Protein AF-A0A355VX53-F1 (afdb_monomer_lite)

pLDDT: mean 81.38, std 16.82, range [41.47, 98.12]

Sequence (137 aa):
MRLKPKRGNGLNPLRNFNSPDLEKLKHQLSRIQKKMAKVEQQKYKMLSQTTPNNTPYRKARTRTLIQLGGLVEKSGLLESFDIVIGDNLQTDLEKKDQVFALLGGLLELNDMMIQGEYPLALLSQKGAKSFHADKEK

Foldseek 3Di:
DDDDDDPDDDPDPDPPPVDVVVVVVVVVVVVVVVVVVVVVVVVCVVVLCVDCPNPVNVVVVVVVVVVVVVVCVLVCVCVVLVHDPVDPCPPDPVCVVSVVVSVVVVVVVVVCVVVVVDDPVNVVVVVVVSVVVVVVD

Secondary structure (DSSP, 8-state):
-PPPPP-------------HHHHHHHHHHHHHHHHHHHHHHHHHHHHHHH-TT-HHHHHHHHHHHHHHHHHHHHTTHHHHTT--TT--TTT-GGGHHHHHHHHHHHHHHHHHHHTTSS-HHHHHHHHHHHHHHTT--

Radius of gyration: 35.54 Å; chains: 1; bounding box: 111×39×78 Å

Structure (mmCIF, N/CA/C/O backbone):
data_AF-A0A355VX53-F1
#
_entry.id   AF-A0A355VX53-F1
#
loop_
_atom_site.group_PDB
_atom_site.id
_atom_site.type_symbol
_atom_site.label_atom_id
_atom_site.label_alt_id
_atom_site.label_comp_id
_atom_site.label_asym_id
_atom_site.label_entity_id
_atom_site.label_seq_id
_atom_site.pdbx_PDB_ins_code
_atom_site.Cartn_x
_atom_site.Cartn_y
_atom_site.Cartn_z
_atom_site.occupancy
_atom_site.B_iso_or_equiv
_atom_site.auth_seq_id
_atom_site.auth_comp_id
_atom_site.auth_asym_id
_atom_site.auth_atom_id
_atom_site.pdbx_PDB_model_num
ATOM 1 N N . MET A 1 1 ? 90.847 17.631 -62.303 1.00 42.41 1 MET A N 1
ATOM 2 C CA . MET A 1 1 ? 90.792 17.255 -60.870 1.00 42.41 1 MET A CA 1
ATOM 3 C C . MET A 1 1 ? 89.364 17.439 -60.359 1.00 42.41 1 MET A C 1
ATOM 5 O O . MET A 1 1 ? 88.889 18.564 -60.359 1.00 42.41 1 MET A O 1
ATOM 9 N N . ARG A 1 2 ? 88.648 16.363 -59.995 1.00 41.47 2 ARG A N 1
ATOM 10 C CA . ARG A 1 2 ? 87.300 16.432 -59.387 1.00 41.47 2 ARG A CA 1
ATOM 11 C C . ARG A 1 2 ? 87.425 16.289 -57.866 1.00 41.47 2 ARG A C 1
ATOM 13 O O . ARG A 1 2 ? 87.943 15.280 -57.396 1.00 41.47 2 ARG A O 1
ATOM 20 N N . LEU A 1 3 ? 86.963 17.287 -57.114 1.00 50.09 3 LEU A N 1
ATOM 21 C CA . LEU A 1 3 ? 86.911 17.262 -55.648 1.00 50.09 3 LEU A CA 1
ATOM 22 C C . LEU A 1 3 ? 85.788 16.319 -55.177 1.00 50.09 3 LEU A C 1
ATOM 24 O O . LEU A 1 3 ? 84.658 16.417 -55.653 1.00 50.09 3 LEU A O 1
ATOM 28 N N . LYS A 1 4 ? 86.09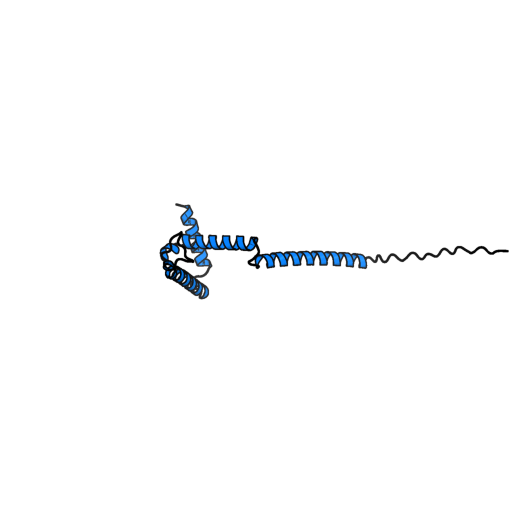2 15.398 -54.251 1.00 48.84 4 LYS A N 1
ATOM 29 C CA . LYS A 1 4 ? 85.082 14.558 -53.580 1.00 48.84 4 LYS A CA 1
ATOM 30 C C . LYS A 1 4 ? 84.345 15.380 -52.511 1.00 48.84 4 LYS A C 1
ATOM 32 O O . LYS A 1 4 ? 85.009 16.120 -51.784 1.00 48.84 4 LYS A O 1
ATOM 37 N N . PRO A 1 5 ? 83.022 15.223 -52.332 1.00 48.06 5 PRO A N 1
ATOM 38 C CA . PRO A 1 5 ? 82.318 15.905 -51.254 1.00 48.06 5 PRO A CA 1
ATOM 39 C C . PRO A 1 5 ? 82.588 15.225 -49.901 1.00 48.06 5 PRO A C 1
ATOM 41 O O . PRO A 1 5 ? 82.525 13.999 -49.770 1.00 48.06 5 PRO A O 1
ATOM 44 N N . LYS A 1 6 ? 82.892 16.048 -48.888 1.00 53.03 6 LYS A N 1
ATOM 45 C CA . LYS A 1 6 ? 82.994 15.670 -47.471 1.00 53.03 6 LYS A CA 1
ATOM 46 C C . LYS A 1 6 ? 81.635 15.165 -46.975 1.00 53.03 6 LYS A C 1
ATOM 48 O O . LYS A 1 6 ? 80.651 15.896 -47.021 1.00 53.03 6 LYS A O 1
ATOM 53 N N . ARG A 1 7 ? 81.593 13.943 -46.440 1.00 49.28 7 ARG A N 1
ATOM 54 C CA . ARG A 1 7 ? 80.461 13.450 -45.643 1.00 49.28 7 ARG A CA 1
ATOM 55 C C . ARG A 1 7 ? 80.486 14.144 -44.280 1.00 49.28 7 ARG A C 1
ATOM 57 O O . ARG A 1 7 ? 81.246 13.751 -43.402 1.00 49.28 7 ARG A O 1
ATOM 64 N N . GLY A 1 8 ? 79.692 15.199 -44.133 1.00 46.47 8 GLY A N 1
ATOM 65 C CA . GLY A 1 8 ? 79.361 15.776 -42.834 1.00 46.47 8 GLY A CA 1
ATOM 66 C C . GLY A 1 8 ? 78.255 14.954 -42.180 1.00 46.47 8 GLY A C 1
ATOM 67 O O . GLY A 1 8 ? 77.099 15.048 -42.581 1.00 46.47 8 GLY A O 1
ATOM 68 N N . ASN A 1 9 ? 78.625 14.135 -41.197 1.00 52.72 9 ASN A N 1
ATOM 69 C CA . ASN A 1 9 ? 77.698 13.556 -40.229 1.00 52.72 9 ASN A CA 1
ATOM 70 C C . ASN A 1 9 ? 77.107 14.687 -39.380 1.00 52.72 9 ASN A C 1
ATOM 72 O O . ASN A 1 9 ? 77.847 15.407 -38.715 1.00 52.72 9 ASN A O 1
ATOM 76 N N . GLY A 1 10 ? 75.785 14.818 -39.385 1.00 45.91 10 GLY A N 1
ATOM 77 C CA . GLY A 1 10 ? 75.080 15.818 -38.587 1.00 45.91 10 GLY A CA 1
ATOM 78 C C . GLY A 1 10 ? 73.571 15.610 -38.583 1.00 45.91 10 GLY A C 1
ATOM 79 O O . GLY A 1 10 ? 72.817 16.574 -38.646 1.00 45.91 10 GLY A O 1
ATOM 80 N N . LEU A 1 11 ? 73.116 14.353 -38.551 1.00 49.25 11 LEU A N 1
ATOM 81 C CA . LEU A 1 11 ? 71.750 14.053 -38.132 1.00 49.25 11 LEU A CA 1
ATOM 82 C C . LEU A 1 11 ? 71.662 14.402 -36.646 1.00 49.25 11 LEU A C 1
ATOM 84 O O . LEU A 1 11 ? 72.140 13.649 -35.802 1.00 49.25 11 LEU A O 1
ATOM 88 N N . ASN A 1 12 ? 71.082 15.560 -36.331 1.00 52.97 12 ASN A N 1
ATOM 89 C CA . ASN A 1 12 ? 70.587 15.831 -34.989 1.00 52.97 12 ASN A CA 1
ATOM 90 C C . ASN A 1 12 ? 69.565 14.735 -34.654 1.00 52.97 12 ASN A C 1
ATOM 92 O O . ASN A 1 12 ? 68.536 14.667 -35.335 1.00 52.97 12 ASN A O 1
ATOM 96 N N . PRO A 1 13 ? 69.792 13.872 -33.647 1.00 48.97 13 PRO A N 1
ATOM 97 C CA . PRO A 1 13 ? 68.721 13.017 -33.184 1.00 48.97 13 PRO A CA 1
ATOM 98 C C . PRO A 1 13 ? 67.658 13.944 -32.599 1.00 48.97 13 PRO A C 1
ATOM 100 O O . PRO A 1 13 ? 67.945 14.764 -31.722 1.00 48.97 13 PRO A O 1
ATOM 103 N N . LEU A 1 14 ? 66.440 13.846 -33.132 1.00 51.75 14 LEU A N 1
ATOM 104 C CA . LEU A 1 14 ? 65.246 14.423 -32.530 1.00 51.75 14 LEU A CA 1
ATOM 105 C C . LEU A 1 14 ? 65.303 14.121 -31.031 1.00 51.75 14 LEU A C 1
ATOM 107 O O . LEU A 1 14 ? 65.268 12.959 -30.624 1.00 51.75 14 LEU A O 1
ATOM 111 N N . ARG A 1 15 ? 65.480 15.171 -30.220 1.00 48.09 15 ARG A N 1
ATOM 112 C CA . ARG A 1 15 ? 65.422 15.082 -28.762 1.00 48.09 15 ARG A CA 1
ATOM 113 C C . ARG A 1 15 ? 64.134 14.346 -28.418 1.00 48.09 15 ARG A C 1
ATOM 115 O O . ARG A 1 15 ? 63.048 14.834 -28.717 1.00 48.09 15 ARG A O 1
ATOM 122 N N . ASN A 1 16 ? 64.273 13.171 -27.818 1.00 55.34 16 ASN A N 1
ATOM 123 C CA . ASN A 1 16 ? 63.157 12.422 -27.270 1.00 55.34 16 ASN A CA 1
ATOM 124 C C . ASN A 1 16 ? 62.478 13.322 -26.228 1.00 55.34 16 ASN A C 1
ATOM 126 O O . ASN A 1 16 ? 63.004 13.511 -25.132 1.00 55.34 16 ASN A O 1
ATOM 130 N N . PHE A 1 17 ? 61.327 13.903 -26.566 1.00 54.03 17 PHE A N 1
ATOM 131 C CA . PHE A 1 17 ? 60.477 14.657 -25.641 1.00 54.03 17 PHE A CA 1
ATOM 132 C C . PHE A 1 17 ? 59.720 13.694 -24.709 1.00 54.03 17 PHE A C 1
ATOM 134 O O . PHE A 1 17 ? 58.507 13.770 -24.552 1.00 54.03 17 PHE A O 1
ATOM 141 N N . ASN A 1 18 ? 60.441 12.773 -24.074 1.00 58.34 18 ASN A N 1
ATOM 142 C CA . ASN A 1 18 ? 59.934 12.015 -22.938 1.00 58.34 18 ASN A CA 1
ATOM 143 C C . ASN A 1 18 ? 60.289 12.798 -21.678 1.00 58.34 18 ASN A C 1
ATOM 145 O O . ASN A 1 18 ? 61.214 12.438 -20.950 1.00 58.34 18 ASN A O 1
ATOM 149 N N . SER A 1 19 ? 59.592 13.914 -21.443 1.00 64.31 19 SER A N 1
ATOM 150 C CA . SER A 1 19 ? 59.655 14.525 -20.121 1.00 64.31 19 SER A CA 1
ATOM 151 C C . SER A 1 19 ? 58.861 13.635 -19.155 1.00 64.31 19 SER A C 1
ATOM 153 O O . SER A 1 19 ? 57.752 13.200 -19.487 1.00 64.31 19 SER A O 1
ATOM 155 N N . PRO A 1 20 ? 59.389 13.343 -17.956 1.00 69.06 20 PRO A N 1
ATOM 156 C CA . PRO A 1 20 ? 58.660 12.576 -16.944 1.00 69.06 20 PRO A CA 1
ATOM 157 C C . PRO A 1 20 ? 57.307 13.217 -16.589 1.00 69.06 20 PRO A C 1
ATOM 159 O O . PRO A 1 20 ? 56.394 12.531 -16.134 1.00 69.06 20 PRO A O 1
ATOM 162 N N . ASP A 1 21 ? 57.146 14.514 -16.846 1.00 76.81 21 ASP A N 1
ATOM 163 C CA . ASP A 1 21 ? 55.900 15.247 -16.637 1.00 76.81 21 ASP A CA 1
ATOM 164 C C . ASP A 1 21 ? 54.841 14.953 -17.709 1.00 76.81 21 ASP A C 1
ATOM 166 O O . ASP A 1 21 ? 53.655 14.875 -17.384 1.00 76.81 21 ASP A O 1
ATOM 170 N N . LEU A 1 22 ? 55.242 14.688 -18.959 1.00 75.88 22 LEU A N 1
ATOM 171 C CA . LEU A 1 22 ? 54.319 14.277 -20.019 1.00 75.88 22 LEU A CA 1
ATOM 172 C C . LEU A 1 22 ? 53.746 12.877 -19.753 1.00 75.88 22 LEU A C 1
ATOM 174 O O . LEU A 1 22 ? 52.549 12.651 -19.933 1.00 75.88 22 LEU A O 1
ATOM 178 N N . GLU A 1 23 ? 54.571 11.948 -19.268 1.00 80.69 23 GLU A N 1
ATOM 179 C CA . GLU A 1 23 ? 54.120 10.603 -18.884 1.00 80.69 23 GLU A CA 1
ATOM 180 C C . GLU A 1 23 ? 53.201 10.632 -17.654 1.00 80.69 23 GLU A C 1
ATOM 182 O O . GLU A 1 23 ? 52.152 9.979 -17.634 1.00 80.69 23 GLU A O 1
ATOM 187 N N . LYS A 1 24 ? 53.509 11.473 -16.657 1.00 83.81 24 LYS A N 1
ATOM 188 C CA . LYS A 1 24 ? 52.599 11.718 -15.525 1.00 83.81 24 LYS A CA 1
ATOM 189 C C . LYS A 1 24 ? 51.248 12.258 -15.997 1.00 83.81 24 LYS A C 1
ATOM 191 O O . LYS A 1 24 ? 50.213 11.783 -15.523 1.00 83.81 24 LYS A O 1
ATOM 196 N N . LEU A 1 25 ? 51.241 13.195 -16.946 1.00 84.75 25 LEU A N 1
ATOM 197 C CA . LEU A 1 25 ? 50.013 13.789 -17.472 1.00 84.75 25 LEU A CA 1
ATOM 198 C C . LEU A 1 25 ? 49.166 12.765 -18.246 1.00 84.75 25 LEU A C 1
ATOM 200 O O . LEU A 1 25 ? 47.958 12.671 -18.023 1.00 84.75 25 LEU A O 1
ATOM 204 N N . LYS A 1 26 ? 49.790 11.924 -19.081 1.00 82.31 26 LYS A N 1
ATOM 205 C CA . LYS A 1 26 ? 49.109 10.806 -19.764 1.00 82.31 26 LYS A CA 1
ATOM 206 C C . LYS A 1 26 ? 48.480 9.833 -18.769 1.00 82.31 26 LYS A C 1
ATOM 208 O O . LYS A 1 26 ? 47.322 9.435 -18.924 1.00 82.31 26 LYS A O 1
ATOM 213 N N . HIS A 1 27 ? 49.203 9.486 -17.705 1.00 86.06 27 HIS A N 1
ATOM 214 C CA . HIS A 1 27 ? 48.665 8.633 -16.652 1.00 86.06 27 HIS A CA 1
ATOM 215 C C . HIS A 1 27 ? 47.482 9.280 -15.929 1.00 86.06 27 HIS A C 1
ATOM 217 O O . HIS A 1 27 ? 46.472 8.607 -15.704 1.00 86.06 27 HIS A O 1
ATOM 223 N N . GLN A 1 28 ? 47.553 10.572 -15.608 1.00 90.88 28 GLN A N 1
ATOM 224 C CA . GLN A 1 28 ? 46.438 11.302 -15.001 1.00 90.88 28 GLN A CA 1
ATOM 225 C C . GLN A 1 28 ? 45.205 11.325 -15.913 1.00 90.88 28 GLN A C 1
ATOM 227 O O . GLN A 1 28 ? 44.114 10.982 -15.452 1.00 90.88 28 GLN A O 1
ATOM 232 N N . LEU A 1 29 ? 45.377 11.616 -17.206 1.00 89.38 29 LEU A N 1
ATOM 233 C CA . LEU A 1 29 ? 44.295 11.585 -18.196 1.00 89.38 29 LEU A CA 1
ATOM 234 C C . LEU A 1 29 ? 43.633 10.206 -18.274 1.00 89.38 29 LEU A C 1
ATOM 236 O O . LEU A 1 29 ? 42.409 10.109 -18.199 1.00 89.38 29 LEU A O 1
ATOM 240 N N . SER A 1 30 ? 44.423 9.129 -18.308 1.00 91.00 30 SER A N 1
ATOM 241 C CA . SER A 1 30 ? 43.881 7.762 -18.335 1.00 91.00 30 SER A CA 1
ATOM 242 C C . SER A 1 30 ? 43.047 7.430 -17.087 1.00 91.00 30 SER A C 1
ATOM 244 O O . SER A 1 30 ? 42.025 6.742 -17.165 1.00 91.00 30 SER A O 1
ATOM 246 N N . ARG A 1 31 ? 43.446 7.942 -15.913 1.00 90.38 31 ARG A N 1
ATOM 247 C CA . ARG A 1 31 ? 42.709 7.751 -14.654 1.00 90.38 31 ARG A CA 1
ATOM 248 C 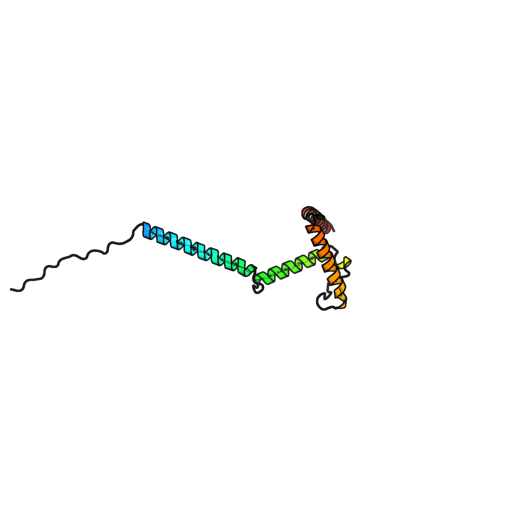C . ARG A 1 31 ? 41.411 8.549 -14.653 1.00 90.38 31 ARG A C 1
ATOM 250 O O . ARG A 1 31 ? 40.400 8.036 -14.177 1.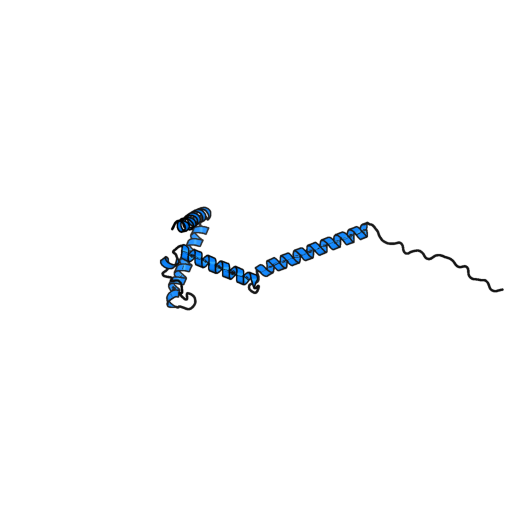00 90.38 31 ARG A O 1
ATOM 257 N N . ILE A 1 32 ? 41.426 9.767 -15.192 1.00 91.50 32 ILE A N 1
ATOM 258 C CA . ILE A 1 32 ? 40.231 10.607 -15.325 1.00 91.50 32 ILE A CA 1
ATOM 259 C C . ILE A 1 32 ? 39.236 9.962 -16.294 1.00 91.50 32 ILE A C 1
ATOM 261 O O . ILE A 1 32 ? 38.077 9.799 -15.929 1.00 91.50 32 ILE A O 1
ATOM 265 N N . GLN A 1 33 ? 39.683 9.484 -17.457 1.00 90.38 33 GLN A N 1
ATOM 266 C CA . GLN A 1 33 ? 38.828 8.783 -18.425 1.00 90.38 33 GLN A CA 1
ATOM 267 C C . GLN A 1 33 ? 38.160 7.541 -17.816 1.00 90.38 33 GLN A C 1
ATOM 269 O O . GLN A 1 33 ? 36.950 7.361 -17.942 1.00 90.38 33 GLN A O 1
ATOM 274 N N . LYS A 1 34 ? 38.912 6.725 -17.062 1.00 87.50 34 LYS A N 1
ATOM 275 C CA . LYS A 1 34 ? 38.355 5.570 -16.333 1.00 87.50 34 LYS A CA 1
ATOM 276 C C . LYS A 1 34 ? 37.318 5.981 -15.285 1.00 87.50 34 LYS A C 1
ATOM 278 O O . LYS A 1 34 ? 36.305 5.300 -15.124 1.00 87.50 34 LYS A O 1
ATOM 283 N N . LYS A 1 35 ? 37.554 7.083 -14.564 1.00 90.50 35 LYS A N 1
ATOM 284 C CA . LYS A 1 35 ? 36.585 7.626 -13.600 1.00 90.50 35 LYS A CA 1
ATOM 285 C C . LYS A 1 35 ? 35.323 8.132 -14.300 1.00 90.50 35 LYS A C 1
ATOM 287 O O . LYS A 1 35 ? 34.239 7.809 -13.827 1.00 90.50 35 LYS A O 1
ATOM 292 N N . MET A 1 36 ? 35.445 8.844 -15.423 1.00 86.38 36 MET A N 1
ATOM 293 C CA . MET A 1 36 ? 34.288 9.316 -16.194 1.00 86.38 36 MET A CA 1
ATOM 294 C C . MET A 1 36 ? 33.447 8.152 -16.714 1.00 86.38 36 MET A C 1
ATOM 296 O O . MET A 1 36 ? 32.248 8.132 -16.461 1.00 86.38 36 MET A O 1
ATOM 300 N N . ALA A 1 37 ? 34.069 7.123 -17.296 1.00 88.12 37 ALA A N 1
ATOM 301 C CA . ALA A 1 37 ? 33.358 5.928 -17.753 1.00 88.12 37 ALA A CA 1
ATOM 302 C C . ALA A 1 37 ? 32.610 5.217 -16.608 1.00 88.12 37 ALA A C 1
ATOM 304 O O . ALA A 1 37 ? 31.482 4.754 -16.774 1.00 88.12 37 ALA A O 1
ATOM 305 N N . LYS A 1 38 ? 33.205 5.164 -15.408 1.00 86.56 38 LYS A N 1
ATOM 306 C CA . LYS A 1 38 ? 32.552 4.589 -14.223 1.00 86.56 38 LYS A CA 1
ATOM 307 C C . LYS A 1 38 ? 31.362 5.431 -13.752 1.00 86.56 38 LYS A C 1
ATOM 309 O O . LYS A 1 38 ? 30.334 4.867 -13.386 1.00 86.56 38 LYS A O 1
ATOM 314 N N . VAL A 1 39 ? 31.488 6.758 -13.773 1.00 88.06 39 VAL A N 1
ATOM 315 C CA . VAL A 1 39 ? 30.401 7.688 -13.422 1.00 88.06 39 VAL A CA 1
ATOM 316 C C . VAL A 1 39 ? 29.270 7.622 -14.448 1.00 88.06 39 VAL A C 1
ATOM 318 O O . VAL A 1 39 ? 28.108 7.583 -14.056 1.00 88.06 39 VAL A O 1
ATOM 321 N N . GLU A 1 40 ? 29.576 7.537 -15.741 1.00 78.88 40 GLU A N 1
ATOM 322 C CA . GLU A 1 40 ? 28.577 7.337 -16.796 1.00 78.88 40 GLU A CA 1
ATOM 323 C C . GLU A 1 40 ? 27.844 6.009 -16.623 1.00 78.88 40 GLU A C 1
ATOM 325 O O . GLU A 1 40 ? 26.617 5.989 -16.617 1.00 78.88 40 GLU A O 1
ATOM 330 N N . GLN A 1 41 ? 28.558 4.908 -16.373 1.00 76.31 41 GLN A N 1
ATOM 331 C CA . GLN A 1 41 ? 27.927 3.616 -16.084 1.00 76.31 41 GLN A CA 1
ATOM 332 C C . GLN A 1 41 ? 27.034 3.663 -14.838 1.00 76.31 41 GLN A C 1
ATOM 334 O O . GLN A 1 41 ? 25.970 3.045 -14.818 1.00 76.31 41 GLN A O 1
ATOM 339 N N . GLN A 1 42 ? 27.437 4.389 -13.793 1.00 79.81 42 GLN A N 1
ATOM 340 C CA . GLN A 1 42 ? 26.606 4.589 -12.604 1.00 79.81 42 GLN A CA 1
ATOM 341 C C . GLN A 1 42 ? 25.373 5.441 -12.911 1.00 79.81 42 GLN A C 1
ATOM 343 O O . GLN A 1 42 ? 24.278 5.072 -12.492 1.00 79.81 42 GLN A O 1
ATOM 348 N N . LYS A 1 43 ? 25.517 6.523 -13.688 1.00 77.31 43 LYS A N 1
ATOM 349 C CA . LYS A 1 43 ? 24.390 7.330 -14.173 1.00 77.31 43 LYS A CA 1
ATOM 350 C C . LYS A 1 43 ? 23.415 6.489 -14.986 1.00 77.31 43 LYS A C 1
ATOM 352 O O . LYS A 1 43 ? 22.230 6.532 -14.694 1.00 77.31 43 LYS A O 1
ATOM 357 N N . TYR A 1 44 ? 23.892 5.675 -15.927 1.00 66.81 44 TYR A N 1
ATOM 358 C CA . TYR A 1 44 ? 23.039 4.764 -16.692 1.00 66.81 44 TYR A CA 1
ATOM 359 C C . TYR A 1 44 ? 22.333 3.752 -15.791 1.00 66.81 44 TYR A C 1
ATOM 361 O O . TYR A 1 44 ? 21.143 3.527 -15.967 1.00 66.81 44 TYR A O 1
ATOM 369 N N . LYS A 1 45 ? 23.007 3.189 -14.781 1.00 65.00 45 LYS A N 1
ATOM 370 C CA . LYS A 1 45 ? 22.358 2.291 -13.811 1.00 65.00 45 LYS A CA 1
ATOM 371 C C . LYS A 1 45 ? 21.260 3.004 -13.018 1.00 65.00 45 LYS A C 1
ATOM 373 O O . LYS A 1 45 ? 20.155 2.476 -12.954 1.00 65.00 45 LYS A O 1
ATOM 378 N N . MET A 1 46 ? 21.522 4.203 -12.497 1.00 68.12 46 MET A N 1
ATOM 379 C CA . MET A 1 46 ? 20.531 5.006 -11.766 1.00 68.12 46 MET A CA 1
ATOM 380 C C . MET A 1 46 ? 19.361 5.448 -12.660 1.00 68.12 46 MET A C 1
ATOM 382 O O . MET A 1 46 ? 18.209 5.322 -12.269 1.00 68.12 46 MET A O 1
ATOM 386 N N . LEU A 1 47 ? 19.632 5.883 -13.892 1.00 62.75 47 LEU A N 1
ATOM 387 C CA . LEU A 1 47 ? 18.616 6.315 -14.861 1.00 62.75 47 LEU A CA 1
ATOM 388 C C . LEU A 1 47 ? 17.791 5.135 -15.408 1.00 62.75 47 LEU A C 1
ATOM 390 O O . LEU A 1 47 ? 16.602 5.250 -15.700 1.00 62.75 47 LEU A O 1
ATOM 394 N N . SER A 1 48 ? 18.407 3.958 -15.512 1.00 53.12 48 SER A N 1
ATOM 395 C CA . SER A 1 48 ? 17.720 2.718 -15.877 1.00 53.12 48 SER A CA 1
ATOM 396 C C . SER A 1 48 ? 16.809 2.211 -14.751 1.00 53.12 48 SER A C 1
ATOM 398 O O . SER A 1 48 ? 15.832 1.517 -15.014 1.00 53.12 48 SER A O 1
ATOM 400 N N . GLN A 1 49 ? 17.088 2.562 -13.493 1.00 56.69 49 GLN A N 1
ATOM 401 C CA . GLN A 1 49 ? 16.208 2.258 -12.362 1.00 56.69 49 GLN A CA 1
ATOM 402 C C . GLN A 1 49 ? 14.996 3.191 -12.287 1.00 56.69 49 GLN A C 1
ATOM 404 O O . GLN A 1 49 ? 14.036 2.855 -11.608 1.00 56.69 49 GLN A O 1
ATOM 409 N N . THR A 1 50 ? 15.014 4.339 -12.965 1.00 55.62 50 THR A N 1
ATOM 410 C CA . THR A 1 50 ? 13.919 5.323 -12.933 1.00 55.62 50 THR A CA 1
ATOM 411 C C . THR A 1 50 ? 13.080 5.340 -14.208 1.00 55.62 50 THR A C 1
ATOM 413 O O . THR A 1 50 ? 12.045 5.999 -14.252 1.00 55.62 50 THR A O 1
ATOM 416 N N . THR A 1 51 ? 13.483 4.603 -15.248 1.00 55.56 51 THR A N 1
ATOM 417 C CA . THR A 1 51 ? 12.752 4.548 -16.518 1.00 55.56 51 THR A CA 1
ATOM 418 C C . THR A 1 51 ? 11.709 3.418 -16.512 1.00 55.56 51 THR A C 1
ATOM 420 O O . THR A 1 51 ? 12.073 2.243 -16.408 1.00 55.56 51 THR A O 1
ATOM 423 N N . PRO A 1 52 ? 10.407 3.724 -16.687 1.00 56.56 52 PRO A N 1
ATOM 424 C CA . PRO A 1 52 ? 9.324 2.733 -16.620 1.00 56.56 52 PRO A CA 1
ATOM 425 C C . PRO A 1 52 ? 9.397 1.634 -17.697 1.00 56.56 52 PRO A C 1
ATOM 427 O O . PRO A 1 52 ? 8.784 0.578 -17.536 1.00 56.56 52 PRO A O 1
ATOM 430 N N . ASN A 1 53 ? 10.193 1.835 -18.753 1.00 59.34 53 ASN A N 1
ATOM 431 C CA . ASN A 1 53 ? 10.390 0.871 -19.841 1.00 59.34 53 ASN A CA 1
ATOM 432 C C . ASN A 1 53 ? 11.571 -0.094 -19.625 1.00 59.34 53 ASN A C 1
ATOM 434 O O . ASN A 1 53 ? 11.792 -0.968 -20.460 1.00 59.34 53 ASN A O 1
ATOM 438 N N . ASN A 1 54 ? 12.316 0.011 -18.518 1.00 69.62 54 ASN A N 1
ATOM 439 C CA . ASN A 1 54 ? 13.391 -0.934 -18.222 1.00 69.62 54 ASN A CA 1
ATOM 440 C C . ASN A 1 54 ? 12.840 -2.224 -17.579 1.00 69.62 54 ASN A C 1
ATOM 442 O O . ASN A 1 54 ? 12.219 -2.195 -16.514 1.00 69.62 54 ASN A O 1
ATOM 446 N N . THR A 1 55 ? 13.082 -3.380 -18.202 1.00 75.62 55 THR A N 1
ATOM 447 C CA . THR A 1 55 ? 12.560 -4.695 -17.775 1.00 75.62 55 THR A CA 1
ATOM 448 C C . THR A 1 55 ? 12.869 -5.039 -16.302 1.00 75.62 55 THR A C 1
ATOM 450 O O . THR A 1 55 ? 11.949 -5.450 -15.589 1.00 75.62 55 THR A O 1
ATOM 453 N N . PRO A 1 56 ? 14.105 -4.850 -15.790 1.00 80.06 56 PRO A N 1
ATOM 454 C CA . PRO A 1 56 ? 14.419 -4.942 -14.364 1.00 80.06 56 PRO A CA 1
ATOM 455 C C . PRO A 1 56 ? 13.536 -4.086 -13.448 1.00 80.06 56 PRO A C 1
ATOM 457 O O . PRO A 1 56 ? 13.068 -4.586 -12.425 1.00 80.06 56 PRO A O 1
ATOM 460 N N . TYR A 1 57 ? 13.282 -2.825 -13.811 1.00 80.81 57 TYR A N 1
ATOM 461 C CA . TYR A 1 57 ? 12.457 -1.922 -13.006 1.00 80.81 57 TYR A CA 1
ATOM 462 C C . TYR A 1 57 ? 11.006 -2.401 -12.955 1.00 80.81 57 TYR A C 1
ATOM 464 O O . TYR A 1 57 ? 10.428 -2.502 -11.876 1.00 80.81 57 TYR A O 1
ATOM 472 N N . ARG A 1 58 ? 10.440 -2.797 -14.103 1.00 81.56 58 ARG A N 1
ATOM 473 C CA . ARG A 1 58 ? 9.080 -3.355 -14.168 1.00 81.56 58 ARG A CA 1
ATOM 474 C C . ARG A 1 58 ? 8.930 -4.581 -13.271 1.00 81.56 58 ARG A C 1
ATOM 476 O O . ARG A 1 58 ? 7.988 -4.644 -12.490 1.00 81.56 58 ARG A O 1
ATOM 483 N N . LYS A 1 59 ? 9.887 -5.515 -13.327 1.00 85.50 59 LYS A N 1
ATOM 484 C CA . LYS A 1 59 ? 9.898 -6.709 -12.464 1.00 85.50 59 LYS A CA 1
ATOM 485 C C . LYS A 1 59 ? 9.954 -6.344 -10.981 1.00 85.50 59 LYS A C 1
ATOM 487 O O . LYS A 1 59 ? 9.193 -6.898 -10.191 1.00 85.50 59 LYS A O 1
ATOM 492 N N . ALA A 1 60 ? 10.831 -5.414 -10.604 1.00 86.69 60 ALA A N 1
ATOM 493 C CA . ALA A 1 60 ? 10.940 -4.955 -9.224 1.00 86.69 60 ALA A CA 1
ATOM 494 C C . ALA A 1 60 ? 9.639 -4.290 -8.748 1.00 86.69 60 ALA A C 1
ATOM 496 O O . ALA A 1 60 ? 9.129 -4.656 -7.693 1.00 86.69 60 ALA A O 1
ATOM 497 N N . ARG A 1 61 ? 9.059 -3.399 -9.563 1.00 88.44 61 ARG A N 1
ATOM 498 C CA . ARG A 1 61 ? 7.786 -2.725 -9.279 1.00 88.44 61 ARG A CA 1
ATOM 499 C C . ARG A 1 61 ? 6.647 -3.723 -9.090 1.00 88.44 61 ARG A C 1
ATOM 501 O O . ARG A 1 61 ? 5.937 -3.635 -8.096 1.00 88.44 61 ARG A O 1
ATOM 508 N N . THR A 1 62 ? 6.483 -4.679 -10.005 1.00 93.00 62 THR A N 1
ATOM 509 C CA . THR A 1 62 ? 5.454 -5.723 -9.887 1.00 93.00 62 THR A CA 1
ATOM 510 C C . THR A 1 62 ? 5.625 -6.525 -8.601 1.00 93.00 62 THR A C 1
ATOM 512 O O . THR A 1 62 ? 4.652 -6.720 -7.882 1.00 93.00 62 THR A O 1
ATOM 515 N N . ARG A 1 63 ? 6.855 -6.929 -8.258 1.00 94.19 63 ARG A N 1
ATOM 516 C CA . ARG A 1 63 ? 7.119 -7.649 -7.006 1.00 94.19 63 ARG A CA 1
ATOM 517 C C . ARG A 1 63 ? 6.739 -6.822 -5.777 1.00 94.19 63 ARG A C 1
ATOM 519 O O . ARG A 1 63 ? 6.105 -7.361 -4.881 1.00 94.19 63 ARG A O 1
ATOM 526 N N . THR A 1 64 ? 7.091 -5.537 -5.743 1.00 94.00 64 THR A N 1
ATOM 527 C CA . THR A 1 64 ? 6.709 -4.647 -4.639 1.00 94.00 64 THR A CA 1
ATOM 528 C C . THR A 1 64 ? 5.193 -4.523 -4.521 1.00 94.00 64 THR A C 1
ATOM 530 O O . THR A 1 64 ? 4.675 -4.660 -3.423 1.00 94.00 64 THR A O 1
ATOM 533 N N . LEU A 1 65 ? 4.469 -4.334 -5.629 1.00 94.25 65 LEU A N 1
ATOM 534 C CA . LEU A 1 65 ? 3.004 -4.247 -5.597 1.00 94.25 65 LEU A CA 1
ATOM 535 C C . LEU A 1 65 ? 2.353 -5.539 -5.087 1.00 94.25 65 LEU A C 1
ATOM 537 O O . LEU A 1 65 ? 1.436 -5.470 -4.278 1.00 94.25 65 LEU A O 1
ATOM 541 N N . ILE A 1 66 ? 2.863 -6.705 -5.495 1.00 94.81 66 ILE A N 1
ATOM 542 C CA . ILE A 1 66 ? 2.396 -8.003 -4.983 1.00 94.81 66 ILE A CA 1
ATOM 543 C C . ILE A 1 66 ? 2.653 -8.117 -3.475 1.00 94.81 66 ILE A C 1
ATOM 545 O O . ILE A 1 66 ? 1.769 -8.520 -2.727 1.00 94.81 66 ILE A O 1
ATOM 549 N N . GLN A 1 67 ? 3.846 -7.733 -3.014 1.00 95.12 67 GLN A N 1
ATOM 550 C CA . GLN A 1 67 ? 4.187 -7.759 -1.589 1.00 95.12 67 GLN A CA 1
ATOM 551 C C . GLN A 1 67 ? 3.299 -6.818 -0.767 1.00 95.12 67 GLN A C 1
ATOM 553 O O . GLN A 1 67 ? 2.865 -7.201 0.313 1.00 95.12 67 GLN A O 1
ATOM 558 N N . LEU A 1 68 ? 3.001 -5.620 -1.280 1.00 95.62 68 LEU A N 1
ATOM 559 C CA . LEU A 1 68 ? 2.067 -4.691 -0.640 1.00 95.62 68 LEU A CA 1
ATOM 560 C C . LEU A 1 68 ? 0.654 -5.281 -0.568 1.00 95.62 68 LEU A C 1
ATOM 562 O O . LEU A 1 68 ? 0.041 -5.214 0.490 1.00 95.62 68 LEU A O 1
ATOM 566 N N . GLY A 1 69 ? 0.173 -5.914 -1.643 1.00 94.31 69 GLY A N 1
ATOM 567 C CA . GLY A 1 69 ? -1.115 -6.615 -1.641 1.00 94.31 69 GLY A CA 1
ATOM 568 C C . GLY A 1 69 ? -1.197 -7.688 -0.551 1.00 94.31 69 GLY A C 1
ATOM 569 O O . GLY A 1 69 ? -2.157 -7.710 0.212 1.00 94.31 69 GLY A O 1
ATOM 570 N N . GLY A 1 70 ? -0.144 -8.496 -0.391 1.00 94.31 70 GLY A N 1
ATOM 571 C CA . GLY A 1 70 ? -0.079 -9.493 0.684 1.00 94.31 70 GLY A CA 1
ATOM 572 C C . GLY A 1 70 ? -0.052 -8.890 2.096 1.00 94.31 70 GLY A C 1
ATOM 573 O O . GLY A 1 70 ? -0.543 -9.506 3.037 1.00 94.31 70 GLY A O 1
ATOM 574 N N . LEU A 1 71 ? 0.485 -7.675 2.274 1.00 94.75 71 LEU A N 1
ATOM 575 C CA . LEU A 1 71 ? 0.408 -6.971 3.562 1.00 94.75 71 LEU A CA 1
ATOM 576 C C . LEU A 1 71 ? -1.012 -6.478 3.862 1.00 94.75 71 LEU A C 1
ATOM 578 O O . LEU A 1 71 ? -1.437 -6.559 5.013 1.00 94.75 71 LEU A O 1
ATOM 582 N N . VAL A 1 72 ? -1.735 -5.992 2.847 1.00 95.19 72 VAL A N 1
ATOM 583 C CA . VAL A 1 72 ? -3.141 -5.571 2.976 1.00 95.19 72 VAL A CA 1
ATOM 584 C C . VAL A 1 72 ? -4.012 -6.761 3.382 1.00 95.19 72 VAL A C 1
ATOM 586 O O . VAL A 1 72 ? -4.750 -6.661 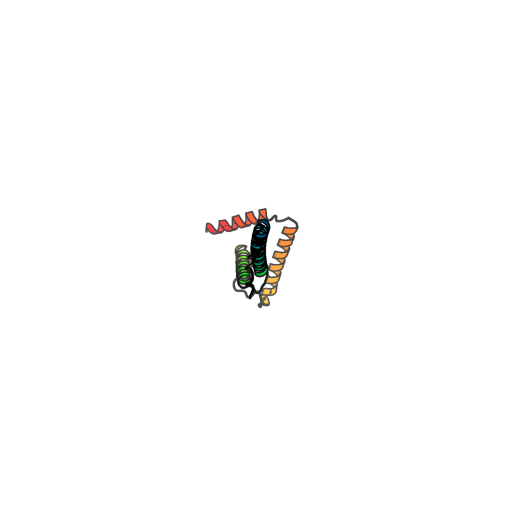4.361 1.00 95.19 72 VAL A O 1
ATOM 589 N N . GLU A 1 73 ? -3.860 -7.904 2.711 1.00 94.38 73 GLU A N 1
ATOM 590 C CA . GLU A 1 73 ? -4.530 -9.161 3.075 1.00 94.38 73 GLU A CA 1
ATOM 591 C C . GLU A 1 73 ? -4.221 -9.559 4.523 1.00 94.38 73 GLU A C 1
ATOM 593 O O . GLU A 1 73 ? -5.116 -9.656 5.356 1.00 94.38 73 GLU A O 1
ATOM 598 N N . LYS A 1 74 ? -2.935 -9.674 4.877 1.00 92.88 74 LYS A N 1
ATOM 599 C CA . LYS A 1 74 ? -2.516 -10.096 6.222 1.00 92.88 74 LYS A CA 1
ATOM 600 C C . LYS A 1 74 ? -2.991 -9.159 7.340 1.00 92.88 74 LYS A C 1
ATOM 602 O O . LYS A 1 74 ? -3.105 -9.574 8.491 1.00 92.88 74 LYS A O 1
ATOM 607 N N . SER A 1 75 ? -3.221 -7.885 7.032 1.00 93.50 75 SER A N 1
ATOM 608 C CA . SER A 1 75 ? -3.705 -6.903 8.006 1.00 93.50 75 SER A CA 1
ATOM 609 C C . SER A 1 75 ? -5.203 -7.008 8.321 1.00 93.50 75 SER A C 1
ATOM 611 O O . SER A 1 75 ? -5.656 -6.328 9.240 1.00 93.50 75 SER A O 1
ATOM 613 N N . GLY A 1 76 ? -5.958 -7.843 7.596 1.00 94.31 76 GLY A N 1
ATOM 614 C CA . GLY A 1 76 ? -7.413 -7.976 7.737 1.00 94.31 76 GLY A CA 1
ATOM 615 C C . GLY A 1 76 ? -8.210 -6.859 7.047 1.00 94.31 76 GLY A C 1
ATOM 616 O O . GLY A 1 76 ? -9.398 -6.657 7.319 1.00 94.31 76 GLY A O 1
ATOM 617 N N . LEU A 1 77 ? -7.543 -6.051 6.213 1.00 95.62 77 LEU A N 1
ATOM 618 C CA . LEU A 1 77 ? -8.174 -4.905 5.559 1.00 95.62 77 LEU A CA 1
ATOM 619 C C . LEU A 1 77 ? -9.107 -5.348 4.434 1.00 95.62 77 LEU A C 1
ATOM 621 O O . LEU A 1 77 ? -10.100 -4.672 4.197 1.00 95.62 77 LEU A O 1
ATOM 625 N N . LEU A 1 78 ? -8.832 -6.467 3.762 1.00 95.12 78 LEU A N 1
ATOM 626 C CA . LEU A 1 78 ? -9.718 -6.947 2.701 1.00 95.12 78 LEU A CA 1
ATOM 627 C C . LEU A 1 78 ? -11.113 -7.244 3.261 1.00 95.12 78 LEU A C 1
ATOM 629 O O . LEU A 1 78 ? -12.098 -6.721 2.755 1.00 95.12 78 LEU A O 1
ATOM 633 N N . GLU A 1 79 ? -11.182 -7.961 4.379 1.00 94.69 79 GLU A N 1
ATOM 634 C CA . GLU A 1 79 ? -12.422 -8.277 5.085 1.00 94.69 79 GLU A CA 1
ATOM 635 C C . GLU A 1 79 ? -13.104 -7.018 5.625 1.00 94.69 79 GLU A C 1
ATOM 637 O O . GLU A 1 79 ? -14.317 -6.866 5.506 1.00 94.69 79 GLU A O 1
ATOM 642 N N . SER A 1 80 ? -12.324 -6.086 6.181 1.00 96.69 80 SER A N 1
ATOM 643 C CA . SER A 1 80 ? -12.851 -4.823 6.720 1.00 96.69 80 SER A CA 1
ATOM 644 C C . SER A 1 80 ? -13.516 -3.945 5.652 1.00 96.69 80 SER A C 1
ATOM 646 O O . SER A 1 80 ? -14.389 -3.146 5.982 1.00 96.69 80 SER A O 1
ATOM 648 N N . PHE A 1 81 ? -13.107 -4.087 4.387 1.00 95.31 81 PHE A N 1
ATOM 649 C CA . PHE A 1 81 ? -13.643 -3.347 3.243 1.00 95.31 81 PHE A CA 1
ATOM 650 C C . PHE A 1 81 ? -14.503 -4.208 2.303 1.00 95.31 81 PHE A C 1
ATOM 652 O O . PHE A 1 81 ? -14.833 -3.748 1.212 1.00 95.31 81 PHE A O 1
ATOM 659 N N . ASP A 1 82 ? -14.884 -5.423 2.713 1.00 95.06 82 ASP A N 1
ATOM 660 C CA . ASP A 1 82 ? -15.707 -6.353 1.920 1.00 95.06 82 ASP A CA 1
ATOM 661 C C . ASP A 1 82 ? -15.126 -6.661 0.520 1.00 95.06 82 ASP A C 1
ATOM 663 O O . ASP A 1 82 ? -15.814 -6.7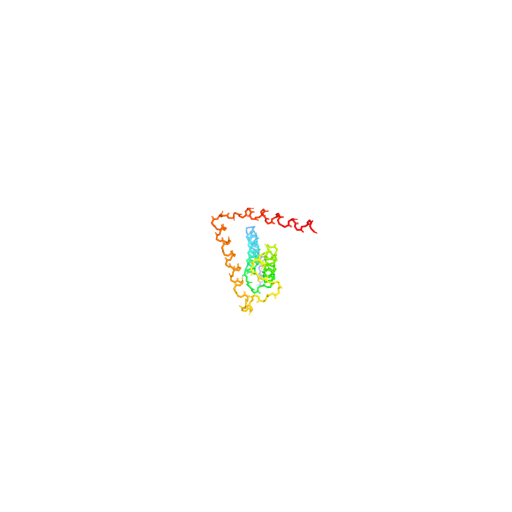26 -0.505 1.00 95.06 82 ASP A O 1
ATOM 667 N N . ILE A 1 83 ? -13.802 -6.825 0.476 1.00 95.12 83 ILE A N 1
ATOM 668 C CA . ILE A 1 83 ? -13.041 -7.216 -0.709 1.00 95.12 83 ILE A CA 1
ATOM 669 C C . ILE A 1 83 ? -12.654 -8.685 -0.581 1.00 95.12 83 ILE A C 1
ATOM 671 O O . ILE A 1 83 ? -12.050 -9.103 0.406 1.00 95.12 83 ILE A O 1
ATOM 675 N N . VAL A 1 84 ? -12.940 -9.465 -1.620 1.00 93.75 84 VAL A N 1
ATOM 676 C CA . VAL A 1 84 ? -12.612 -10.890 -1.679 1.00 93.75 84 VAL A CA 1
ATOM 677 C C . VAL A 1 84 ? -11.425 -11.112 -2.612 1.00 93.75 84 VAL A C 1
ATOM 679 O O . VAL A 1 84 ? -11.297 -10.489 -3.669 1.00 93.75 84 VAL A O 1
ATOM 682 N N . ILE A 1 85 ? -10.530 -12.031 -2.240 1.00 91.62 85 ILE A N 1
ATOM 683 C CA . ILE A 1 85 ? -9.441 -12.455 -3.124 1.00 91.62 85 ILE A CA 1
ATOM 684 C C . ILE A 1 85 ? -10.026 -13.031 -4.417 1.00 91.62 85 ILE A C 1
ATOM 686 O O . ILE A 1 85 ? -10.803 -13.982 -4.398 1.00 91.62 85 ILE A O 1
ATOM 690 N N . GLY A 1 86 ? -9.605 -12.466 -5.547 1.00 88.88 86 GLY A N 1
ATOM 691 C CA . GLY A 1 86 ? -10.125 -12.810 -6.871 1.00 88.88 86 GLY A CA 1
ATOM 692 C C . GLY A 1 86 ? -11.090 -11.771 -7.444 1.00 88.88 86 GLY A C 1
ATOM 693 O O . GLY A 1 86 ? -11.338 -11.813 -8.649 1.00 88.88 86 GLY A O 1
ATOM 694 N N . ASP A 1 87 ? -11.558 -10.811 -6.638 1.00 90.56 87 ASP A N 1
ATOM 695 C CA . ASP A 1 87 ? -12.346 -9.679 -7.128 1.00 90.56 87 ASP A CA 1
ATOM 696 C C . ASP A 1 87 ? -11.567 -8.889 -8.188 1.00 90.56 87 ASP A C 1
ATOM 698 O O . ASP A 1 87 ? -10.378 -8.577 -8.040 1.00 90.56 87 ASP A O 1
ATOM 702 N N . ASN A 1 88 ? -12.252 -8.508 -9.267 1.00 91.12 88 ASN A N 1
ATOM 703 C CA . ASN A 1 88 ? -11.668 -7.658 -10.296 1.00 91.12 88 ASN A CA 1
ATOM 704 C C . ASN A 1 88 ? -11.877 -6.178 -9.956 1.00 91.12 88 ASN A C 1
ATOM 706 O O . ASN A 1 88 ? -12.700 -5.489 -10.552 1.00 91.12 88 ASN A O 1
ATOM 710 N N . LEU A 1 89 ? -11.058 -5.675 -9.036 1.00 90.12 89 LEU A N 1
ATOM 711 C CA . LEU A 1 89 ? -11.116 -4.296 -8.532 1.00 90.12 89 LEU A CA 1
ATOM 712 C C . LEU A 1 89 ? -10.862 -3.205 -9.590 1.00 90.12 89 LEU A C 1
ATOM 714 O O . LEU A 1 89 ? -10.984 -2.018 -9.293 1.00 90.12 89 LEU A O 1
ATOM 718 N N . GLN A 1 90 ? -10.462 -3.574 -10.811 1.00 87.88 90 GLN A N 1
ATOM 719 C CA . GLN A 1 90 ? -10.194 -2.618 -11.883 1.00 87.88 90 GLN A CA 1
ATOM 720 C C . GLN A 1 90 ? -11.413 -2.380 -12.776 1.00 87.88 90 GLN A C 1
ATOM 722 O O . GLN A 1 90 ? -11.643 -1.247 -13.198 1.00 87.88 90 GLN A O 1
ATOM 727 N N . THR A 1 91 ? -12.140 -3.439 -13.134 1.00 89.75 91 THR A N 1
ATOM 728 C CA . THR A 1 91 ? -13.222 -3.345 -14.127 1.00 89.75 91 THR A CA 1
ATOM 729 C C . THR A 1 91 ? -14.593 -3.674 -13.567 1.00 89.75 91 THR A C 1
ATOM 731 O O . THR A 1 91 ? -15.582 -3.399 -14.242 1.00 89.75 91 THR A O 1
ATOM 734 N N . ASP A 1 92 ? -14.668 -4.265 -12.377 1.00 90.56 92 ASP A N 1
ATOM 735 C CA . ASP A 1 92 ? -15.938 -4.522 -11.717 1.00 90.56 92 ASP A CA 1
ATOM 736 C C . ASP A 1 92 ? -16.496 -3.224 -11.118 1.00 90.56 92 ASP A C 1
ATOM 738 O O . ASP A 1 92 ? -15.911 -2.619 -10.217 1.00 90.56 92 ASP A O 1
ATOM 742 N N . LEU A 1 93 ? -17.627 -2.773 -11.660 1.00 86.81 93 LEU A N 1
ATOM 743 C CA . LEU A 1 93 ? -18.292 -1.552 -11.216 1.00 86.81 93 LEU A CA 1
ATOM 744 C C . LEU A 1 93 ? -18.937 -1.718 -9.838 1.00 86.81 93 LEU A C 1
ATOM 746 O O . LEU A 1 93 ? -19.037 -0.728 -9.117 1.00 86.81 93 LEU A O 1
ATOM 750 N N . GLU A 1 94 ? -19.329 -2.937 -9.457 1.00 90.56 94 GLU A N 1
ATOM 751 C CA . GLU A 1 94 ? -19.955 -3.215 -8.158 1.00 90.56 94 GLU A CA 1
ATOM 752 C C . GLU A 1 94 ? -18.951 -3.123 -7.005 1.00 90.56 94 GLU A C 1
ATOM 754 O O . GLU A 1 94 ? -19.341 -2.921 -5.859 1.00 90.56 94 GLU A O 1
ATOM 759 N N . LYS A 1 95 ? -17.652 -3.215 -7.318 1.00 92.06 95 LYS A N 1
ATOM 760 C CA . LYS A 1 95 ? -16.551 -3.131 -6.348 1.00 92.06 95 LYS A CA 1
ATOM 761 C C . LYS A 1 95 ? -15.960 -1.730 -6.201 1.00 92.06 95 LYS A C 1
ATOM 763 O O . LYS A 1 95 ? -15.017 -1.518 -5.438 1.00 92.06 95 LYS A O 1
ATOM 768 N N . LYS A 1 96 ? -16.483 -0.753 -6.946 1.00 93.38 96 LYS A N 1
ATOM 769 C CA . LYS A 1 96 ? -15.918 0.598 -7.016 1.00 93.38 96 LYS A CA 1
ATOM 770 C C . LYS A 1 96 ? -15.969 1.324 -5.670 1.00 93.38 96 LYS A C 1
ATOM 772 O O . LYS A 1 96 ? -15.000 1.993 -5.312 1.00 93.38 96 LYS A O 1
ATOM 777 N N . ASP A 1 97 ? -17.055 1.158 -4.921 1.00 95.19 97 ASP A N 1
ATOM 778 C CA . ASP A 1 97 ? -17.220 1.801 -3.617 1.00 95.19 97 ASP A CA 1
ATOM 779 C C . ASP A 1 97 ? -16.259 1.211 -2.579 1.00 95.19 97 ASP A C 1
ATOM 781 O O . ASP A 1 97 ? -15.640 1.960 -1.829 1.00 95.19 97 ASP A O 1
ATOM 785 N N . GLN A 1 98 ? -16.032 -0.105 -2.596 1.00 95.25 98 GLN A N 1
ATOM 786 C CA . GLN A 1 98 ? -15.052 -0.792 -1.750 1.00 95.25 98 GLN A CA 1
ATOM 787 C C . GLN A 1 98 ? -13.629 -0.321 -2.070 1.00 95.25 98 GLN A C 1
ATOM 789 O O . GLN A 1 98 ? -12.845 -0.036 -1.165 1.00 95.25 98 GLN A O 1
ATOM 794 N N . VAL A 1 99 ? -13.299 -0.167 -3.358 1.00 94.31 99 VAL A N 1
ATOM 795 C CA . VAL A 1 99 ? -12.002 0.379 -3.795 1.00 94.31 99 VAL A CA 1
ATOM 796 C C . VAL A 1 99 ? -11.811 1.812 -3.297 1.00 94.31 99 VAL A C 1
ATOM 798 O O . VAL A 1 99 ? -10.735 2.157 -2.803 1.00 94.31 99 VAL A O 1
ATOM 801 N N . PHE A 1 100 ? -12.842 2.651 -3.399 1.00 95.88 100 PHE A N 1
ATOM 802 C CA . PHE A 1 100 ? -12.793 4.021 -2.893 1.00 95.88 100 PHE A CA 1
ATOM 803 C C . PHE A 1 100 ? -12.720 4.085 -1.372 1.00 95.88 100 PHE A C 1
ATOM 805 O O . PHE A 1 100 ? -11.955 4.892 -0.849 1.00 95.88 100 PHE A O 1
ATOM 812 N N . ALA A 1 101 ? -13.448 3.223 -0.669 1.00 96.88 101 ALA A N 1
ATOM 813 C CA . ALA A 1 101 ? -13.405 3.132 0.781 1.00 96.88 101 ALA A CA 1
ATOM 814 C C . ALA A 1 101 ? -12.010 2.715 1.266 1.00 96.88 101 ALA A C 1
ATOM 816 O O . ALA A 1 101 ? -11.451 3.376 2.141 1.00 96.88 101 ALA A O 1
ATOM 817 N N . LEU A 1 102 ? -11.404 1.696 0.644 1.00 96.31 102 LEU A N 1
ATOM 818 C CA . LEU A 1 102 ? -10.038 1.276 0.955 1.00 96.31 102 LEU A CA 1
ATOM 819 C C . LEU A 1 102 ? -9.039 2.413 0.711 1.00 96.31 102 LEU A C 1
ATOM 821 O O . LEU A 1 102 ? -8.198 2.691 1.566 1.00 96.31 102 LEU A O 1
ATOM 825 N N . LEU A 1 103 ? -9.135 3.101 -0.433 1.00 96.56 103 LEU A N 1
ATOM 826 C CA . LEU A 1 103 ? -8.280 4.254 -0.720 1.00 96.56 103 LEU A CA 1
ATOM 827 C C . LEU A 1 103 ? -8.473 5.368 0.319 1.00 96.56 103 LEU A C 1
ATOM 829 O O . LEU A 1 103 ? -7.486 5.904 0.815 1.00 96.56 103 LEU A O 1
ATOM 833 N N . GLY A 1 104 ? -9.718 5.686 0.675 1.00 98.12 104 GLY A N 1
ATOM 834 C CA . GLY A 1 104 ? -10.048 6.683 1.691 1.00 98.12 104 GLY A CA 1
ATOM 835 C C . GLY A 1 104 ? -9.456 6.346 3.059 1.00 98.12 104 GLY A C 1
ATOM 836 O O . GLY A 1 104 ? -8.808 7.192 3.665 1.00 98.12 104 GLY A O 1
ATOM 837 N N . GLY A 1 105 ? -9.580 5.096 3.512 1.00 97.31 105 GLY A N 1
ATOM 838 C CA . GLY A 1 105 ? -8.986 4.650 4.775 1.00 97.31 105 GLY A CA 1
ATOM 839 C C . GLY A 1 105 ? -7.455 4.723 4.786 1.00 97.31 105 GLY A C 1
ATOM 840 O O . GLY A 1 105 ? -6.856 5.094 5.795 1.00 97.31 105 GLY A O 1
ATOM 841 N N . LEU A 1 106 ? -6.803 4.415 3.659 1.00 96.88 106 LEU A N 1
ATOM 842 C CA . LEU A 1 106 ? -5.349 4.554 3.526 1.00 96.88 106 LEU A CA 1
ATOM 843 C C . LEU A 1 106 ? -4.895 6.022 3.507 1.00 96.88 106 LEU A C 1
ATOM 845 O O . LEU A 1 106 ? -3.822 6.324 4.031 1.00 96.88 106 LEU A O 1
ATOM 849 N N . LEU A 1 107 ? -5.690 6.923 2.919 1.00 97.88 107 LEU A N 1
ATOM 850 C CA . LEU A 1 107 ? -5.431 8.365 2.959 1.00 97.88 107 LEU A CA 1
ATOM 851 C C . LEU A 1 107 ? -5.550 8.906 4.386 1.00 97.88 107 LEU A C 1
ATOM 853 O O . LEU A 1 107 ? -4.628 9.571 4.845 1.00 97.88 107 LEU A O 1
ATOM 857 N N . GLU A 1 108 ? -6.603 8.532 5.111 1.00 97.19 108 GLU A N 1
ATOM 858 C CA . GLU A 1 108 ? -6.787 8.924 6.513 1.00 97.19 108 GLU A CA 1
ATOM 859 C C . GLU A 1 108 ? -5.621 8.438 7.390 1.00 97.19 108 GLU A C 1
ATOM 861 O O . GLU A 1 108 ? -5.040 9.202 8.158 1.00 97.19 108 GLU A O 1
ATOM 866 N N . LEU A 1 109 ? -5.188 7.181 7.216 1.00 95.12 109 LEU A N 1
ATOM 867 C CA . LEU A 1 109 ? -4.010 6.653 7.910 1.00 95.12 109 LEU A CA 1
ATOM 868 C C . LEU A 1 109 ? -2.747 7.468 7.595 1.00 95.12 109 LEU A C 1
ATOM 870 O O . LEU A 1 109 ? -1.930 7.719 8.483 1.00 95.12 109 LEU A O 1
ATOM 874 N N . ASN A 1 110 ? -2.561 7.862 6.335 1.00 95.75 110 ASN A N 1
ATOM 875 C CA . ASN A 1 110 ? -1.433 8.692 5.933 1.00 95.75 110 ASN A CA 1
ATOM 876 C C . ASN A 1 110 ? -1.477 10.073 6.601 1.00 95.75 110 ASN A C 1
ATOM 878 O O . ASN A 1 110 ? -0.445 10.541 7.084 1.00 95.75 110 ASN A O 1
ATOM 882 N N . ASP A 1 111 ? -2.654 10.683 6.696 1.00 96.50 111 ASP A N 1
ATOM 883 C CA . ASP A 1 111 ? -2.833 11.974 7.355 1.00 96.50 111 ASP A CA 1
ATOM 884 C C . ASP A 1 111 ? -2.537 11.877 8.858 1.00 96.50 111 ASP A C 1
ATOM 886 O O . ASP A 1 111 ? -1.753 12.676 9.377 1.00 96.50 111 ASP A O 1
ATOM 890 N N . MET A 1 112 ? -3.027 10.835 9.537 1.00 94.50 112 MET A N 1
ATOM 891 C CA . MET A 1 112 ? -2.704 10.568 10.945 1.00 94.50 112 MET A CA 1
ATOM 892 C C . MET A 1 112 ? -1.196 10.342 11.173 1.00 94.50 112 MET A C 1
ATOM 894 O O . MET A 1 112 ? -0.635 10.774 12.184 1.00 94.50 112 MET A O 1
ATOM 898 N N . MET A 1 113 ? -0.494 9.690 10.236 1.00 93.94 113 MET A N 1
ATOM 899 C CA . MET A 1 113 ? 0.968 9.535 10.305 1.00 93.94 113 MET A CA 1
ATOM 900 C C . MET A 1 113 ? 1.701 10.872 10.149 1.00 93.94 113 MET A C 1
ATOM 902 O O . MET A 1 113 ? 2.664 11.122 10.874 1.00 93.94 113 MET A O 1
ATOM 906 N N . ILE A 1 114 ? 1.258 11.733 9.226 1.00 94.06 114 ILE A N 1
ATOM 907 C CA . ILE A 1 114 ? 1.842 13.067 9.007 1.00 94.06 114 ILE A CA 1
ATOM 908 C C . ILE A 1 114 ? 1.637 13.958 10.236 1.00 94.06 114 ILE A C 1
ATOM 910 O O . ILE A 1 114 ? 2.549 14.685 10.629 1.00 94.06 114 ILE A O 1
ATOM 914 N N . GLN A 1 115 ? 0.466 13.868 10.867 1.00 94.62 115 GLN A N 1
ATOM 915 C CA . GLN A 1 115 ? 0.130 14.598 12.092 1.00 94.62 115 GLN A CA 1
ATOM 916 C C . GLN A 1 115 ? 0.859 14.053 13.333 1.00 94.62 115 GLN A C 1
ATOM 918 O O . GLN A 1 115 ? 0.870 14.696 14.381 1.00 94.62 115 GLN A O 1
ATOM 923 N N . GLY A 1 116 ? 1.528 12.902 13.2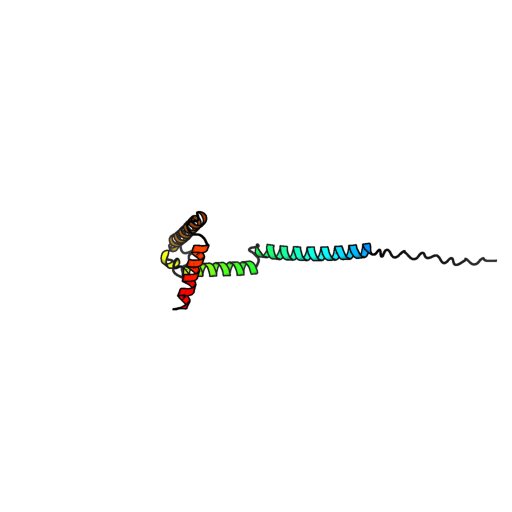12 1.00 91.19 116 GLY A N 1
ATOM 924 C CA . GLY A 1 116 ? 2.333 12.303 14.274 1.00 91.19 116 GLY A CA 1
ATOM 925 C C . GLY A 1 116 ? 1.539 11.459 15.273 1.00 91.19 116 GLY A C 1
ATOM 926 O O . GLY A 1 116 ? 2.111 11.035 16.276 1.00 91.19 116 GLY A O 1
ATOM 927 N N . GLU A 1 117 ? 0.262 11.172 15.003 1.00 91.56 117 GLU A N 1
ATOM 928 C CA . GLU A 1 117 ? -0.590 10.341 15.866 1.00 91.56 117 GLU A CA 1
ATOM 929 C C . GLU A 1 117 ? -0.124 8.883 15.900 1.00 91.56 117 GLU A C 1
ATOM 931 O O . GLU A 1 117 ? -0.143 8.231 16.947 1.00 91.56 117 GLU A O 1
ATOM 936 N N . TYR A 1 118 ? 0.373 8.386 14.763 1.00 90.69 118 TYR A N 1
ATOM 937 C CA . TYR A 1 118 ? 0.949 7.049 14.638 1.00 90.69 118 TYR A CA 1
ATOM 938 C C . TYR A 1 118 ? 2.419 7.110 14.213 1.00 90.69 118 TYR A C 1
ATOM 940 O O . TYR A 1 118 ? 2.738 6.970 13.029 1.00 90.69 118 TYR A O 1
ATOM 948 N N . PRO A 1 119 ? 3.355 7.263 15.170 1.00 90.50 119 PRO A N 1
ATOM 949 C CA . PRO A 1 119 ? 4.777 7.223 14.874 1.00 90.50 119 PRO A CA 1
ATOM 950 C C . PRO A 1 119 ? 5.180 5.896 14.224 1.00 90.50 119 PRO A C 1
ATOM 952 O O . PRO A 1 119 ? 4.788 4.815 14.673 1.00 90.50 119 PRO A O 1
ATOM 955 N N . LEU A 1 120 ? 6.061 5.961 13.223 1.00 91.06 120 LEU A N 1
ATOM 956 C CA . LEU A 1 120 ? 6.536 4.783 12.487 1.00 91.06 120 LEU A CA 1
ATOM 957 C C . LEU A 1 120 ? 7.092 3.677 13.402 1.00 91.06 120 LEU A C 1
ATOM 959 O O . LEU A 1 120 ? 6.898 2.490 13.134 1.00 91.06 120 LEU A O 1
ATOM 963 N N . ALA A 1 121 ? 7.761 4.049 14.497 1.00 93.19 121 ALA A N 1
ATOM 964 C CA . ALA A 1 121 ? 8.302 3.101 15.471 1.00 93.19 121 ALA A CA 1
ATOM 965 C C . ALA A 1 121 ? 7.200 2.271 16.156 1.00 93.19 121 ALA A C 1
ATOM 967 O O . ALA A 1 121 ? 7.350 1.057 16.311 1.00 93.19 121 ALA A O 1
ATOM 968 N N . LEU A 1 122 ? 6.075 2.905 16.507 1.00 92.75 122 LEU A N 1
ATOM 969 C CA . LEU A 1 122 ? 4.926 2.240 17.121 1.00 92.75 122 LEU A CA 1
ATOM 970 C C . LEU A 1 122 ? 4.314 1.220 16.153 1.00 92.75 122 LEU A C 1
ATOM 972 O O . LEU A 1 122 ? 4.112 0.057 16.509 1.00 92.75 122 LEU A O 1
ATOM 976 N N . LEU A 1 123 ? 4.077 1.639 14.906 1.00 92.62 123 LEU A N 1
ATOM 977 C CA . LEU A 1 123 ? 3.538 0.768 13.860 1.00 92.62 123 LEU A CA 1
ATOM 978 C C . LEU A 1 123 ? 4.486 -0.392 13.536 1.00 92.62 123 LEU A C 1
ATOM 980 O O . LEU A 1 123 ? 4.037 -1.530 13.405 1.00 92.62 123 LEU A O 1
ATOM 984 N N . SER A 1 124 ? 5.798 -0.140 13.490 1.00 93.81 124 SER A N 1
ATOM 985 C CA . SER A 1 124 ? 6.807 -1.184 13.267 1.00 93.81 124 SER A CA 1
ATOM 986 C C . SER A 1 124 ? 6.766 -2.251 14.362 1.00 93.81 124 SER A C 1
ATOM 988 O O . SER A 1 124 ? 6.779 -3.446 14.065 1.00 93.81 124 SER A O 1
ATOM 990 N N . GLN A 1 125 ? 6.650 -1.842 15.631 1.00 93.81 125 GLN A N 1
ATOM 991 C CA . GLN A 1 125 ? 6.538 -2.780 16.748 1.00 93.81 125 GLN A CA 1
ATOM 992 C C . GLN A 1 125 ? 5.238 -3.595 16.676 1.00 93.81 125 GLN A C 1
ATOM 994 O O . GLN A 1 125 ? 5.259 -4.808 16.901 1.00 93.81 125 GLN A O 1
ATOM 999 N N . LYS A 1 126 ? 4.111 -2.951 16.343 1.00 92.56 126 LYS A N 1
ATOM 1000 C CA . LYS A 1 126 ? 2.815 -3.626 16.167 1.00 92.56 126 LYS A CA 1
ATOM 1001 C C . LYS A 1 126 ? 2.873 -4.656 15.036 1.00 92.56 126 LYS A C 1
ATOM 1003 O O . LYS A 1 126 ? 2.472 -5.802 15.235 1.00 92.56 126 LYS A O 1
ATOM 1008 N N . GLY A 1 127 ? 3.430 -4.271 13.888 1.00 93.00 127 GLY A N 1
ATOM 1009 C CA . GLY A 1 127 ? 3.621 -5.150 12.737 1.00 93.00 127 GLY A CA 1
ATOM 1010 C C . GLY A 1 127 ? 4.495 -6.358 13.071 1.00 93.00 127 GLY A C 1
ATOM 1011 O O . GLY A 1 127 ? 4.100 -7.487 12.793 1.00 93.00 127 GLY A O 1
ATOM 1012 N N . ALA A 1 128 ? 5.632 -6.150 13.744 1.00 93.25 128 ALA A N 1
ATOM 1013 C CA . ALA A 1 128 ? 6.520 -7.238 14.155 1.00 93.25 128 ALA A CA 1
ATOM 1014 C C . ALA A 1 128 ? 5.798 -8.272 15.035 1.00 93.25 128 ALA A C 1
ATOM 1016 O O . ALA A 1 128 ? 5.882 -9.470 14.768 1.00 93.25 128 ALA A O 1
ATOM 1017 N N . LYS A 1 129 ? 5.026 -7.823 16.035 1.00 91.69 129 LYS A N 1
ATOM 1018 C CA . LYS A 1 129 ? 4.234 -8.720 16.894 1.00 91.69 129 LYS A CA 1
ATOM 1019 C C . LYS A 1 129 ? 3.254 -9.573 16.083 1.00 91.69 129 LYS A C 1
ATOM 1021 O O . LYS A 1 129 ? 3.226 -10.786 16.255 1.00 91.69 129 LYS A O 1
ATOM 1026 N N . SER A 1 130 ? 2.506 -8.959 15.165 1.00 88.94 130 SER A N 1
ATOM 1027 C CA . SER A 1 130 ? 1.568 -9.679 14.290 1.00 88.94 130 SER A CA 1
ATOM 1028 C C . SER A 1 130 ? 2.274 -10.662 13.344 1.00 88.94 130 SER A C 1
ATOM 1030 O O . SER A 1 130 ? 1.774 -11.754 13.104 1.00 88.94 130 SER A O 1
ATOM 1032 N N . PHE A 1 131 ? 3.453 -10.322 12.821 1.00 85.88 131 PHE A N 1
ATOM 1033 C CA . PHE A 1 131 ? 4.224 -11.213 11.946 1.00 85.88 131 PHE A CA 1
ATOM 1034 C C . PHE A 1 131 ? 4.765 -12.464 12.642 1.00 85.88 131 PHE A C 1
ATOM 1036 O O . PHE A 1 131 ? 4.924 -13.497 11.993 1.00 85.88 131 PHE A O 1
ATOM 1043 N N . HIS A 1 132 ? 5.085 -12.371 13.931 1.00 81.25 132 HIS A N 1
ATOM 1044 C CA . HIS A 1 132 ? 5.593 -13.503 14.701 1.00 81.25 132 HIS A CA 1
ATOM 1045 C C . HIS A 1 132 ? 4.477 -14.365 15.295 1.00 81.25 132 HIS A C 1
ATOM 1047 O O . HIS A 1 132 ? 4.654 -15.576 15.370 1.00 81.25 132 HIS A O 1
ATOM 1053 N N . ALA A 1 133 ? 3.324 -13.776 15.627 1.00 73.69 133 ALA A N 1
ATOM 1054 C CA . ALA A 1 133 ? 2.162 -14.513 16.131 1.00 73.69 133 ALA A CA 1
ATOM 1055 C C . ALA A 1 133 ? 1.633 -15.570 15.140 1.00 73.69 133 ALA A C 1
ATOM 1057 O O . ALA A 1 133 ? 1.155 -16.619 15.560 1.00 73.69 133 ALA A O 1
ATOM 1058 N N . ASP A 1 134 ? 1.773 -15.338 13.832 1.00 59.44 134 ASP A N 1
ATOM 1059 C CA . ASP A 1 134 ? 1.338 -16.295 12.803 1.00 59.44 134 ASP A CA 1
ATOM 1060 C C . ASP A 1 134 ? 2.286 -17.490 12.620 1.00 59.44 134 ASP A C 1
ATOM 1062 O O . ASP A 1 134 ? 1.954 -18.417 11.893 1.00 59.44 134 ASP A O 1
ATOM 1066 N N . LYS A 1 135 ? 3.472 -17.489 13.247 1.00 58.78 135 LYS A N 1
ATOM 1067 C CA . LYS A 1 135 ? 4.422 -18.616 13.163 1.00 58.78 135 LYS A CA 1
ATOM 1068 C C . LYS A 1 135 ? 4.199 -19.692 14.228 1.00 58.78 135 LYS A C 1
ATOM 1070 O O . LYS A 1 135 ? 4.863 -20.722 14.173 1.00 58.78 135 LYS A O 1
ATOM 1075 N N . GLU A 1 136 ? 3.330 -19.433 15.200 1.00 50.59 136 GLU A N 1
ATOM 1076 C CA . GLU A 1 136 ? 3.043 -20.333 16.328 1.00 50.59 136 GLU A CA 1
ATOM 1077 C C . GLU A 1 136 ? 1.688 -21.054 16.193 1.00 50.59 136 GLU A C 1
ATOM 1079 O O . GLU A 1 136 ? 1.269 -21.755 17.113 1.00 50.59 136 GLU A O 1
ATOM 1084 N N . LYS A 1 137 ? 1.012 -20.897 15.049 1.00 45.84 137 LYS A N 1
ATOM 1085 C CA . LYS A 1 137 ? -0.178 -21.658 14.643 1.00 45.84 137 LYS A CA 1
ATOM 1086 C C . LYS A 1 137 ? 0.173 -22.607 13.506 1.00 45.84 137 LYS A C 1
ATOM 1088 O O . LYS A 1 137 ? -0.433 -23.699 13.478 1.00 45.84 137 LYS A O 1
#